Protein AF-A0A534Q5Q9-F1 (afdb_monomer_lite)

Foldseek 3Di:
DDQPPDPLSVQQVVCCVFAVGSLDQPPDDDDPQDPDPDPPPPTDHRDHPVVDDPVPDDDVPDD

Structure (mmCIF, N/CA/C/O backbone):
data_AF-A0A534Q5Q9-F1
#
_entry.id   AF-A0A534Q5Q9-F1
#
loop_
_atom_site.group_PDB
_atom_site.id
_atom_site.type_symbol
_atom_site.label_atom_id
_atom_site.label_alt_id
_atom_site.label_comp_id
_atom_site.label_asym_id
_atom_site.label_entity_id
_atom_site.label_seq_id
_atom_site.pdbx_PDB_ins_code
_atom_site.Cartn_x
_atom_site.Cartn_y
_atom_site.Cartn_z
_atom_site.occupancy
_atom_site.B_iso_or_equiv
_atom_site.auth_seq_id
_atom_site.auth_comp_id
_atom_site.auth_asym_id
_atom_site.auth_atom_id
_atom_site.pdbx_PDB_model_num
ATOM 1 N N . MET A 1 1 ? -10.789 -2.370 22.542 1.00 52.12 1 MET A N 1
ATOM 2 C CA . MET A 1 1 ? -9.673 -2.446 21.572 1.00 52.12 1 MET A CA 1
ATOM 3 C C . MET A 1 1 ? -9.334 -1.026 21.164 1.00 52.12 1 MET A C 1
ATOM 5 O O . MET A 1 1 ? -10.259 -0.270 20.898 1.00 52.12 1 MET A O 1
ATOM 9 N N . LYS A 1 2 ? -8.059 -0.634 21.199 1.00 86.62 2 LYS A N 1
ATOM 10 C CA . LYS A 1 2 ? -7.617 0.673 20.706 1.00 86.62 2 LYS A CA 1
ATOM 11 C C . LYS A 1 2 ? -7.062 0.450 19.305 1.00 86.62 2 LYS A C 1
ATOM 13 O O . LYS A 1 2 ? -6.149 -0.356 19.159 1.00 86.62 2 LYS A O 1
ATOM 18 N N . THR A 1 3 ? -7.649 1.095 18.304 1.00 90.88 3 THR A N 1
ATOM 19 C CA . THR A 1 3 ? -7.086 1.106 16.952 1.00 90.88 3 THR A CA 1
ATOM 20 C C . THR A 1 3 ? -5.718 1.772 17.012 1.00 90.88 3 THR A C 1
ATOM 22 O O . THR A 1 3 ? -5.578 2.829 17.631 1.00 90.88 3 THR A O 1
ATOM 25 N N . ASP A 1 4 ? -4.714 1.134 16.419 1.00 91.44 4 ASP A N 1
ATOM 26 C CA . ASP A 1 4 ? -3.397 1.738 16.278 1.00 91.44 4 ASP A CA 1
ATOM 27 C C . ASP A 1 4 ? -3.475 2.864 15.243 1.00 91.44 4 ASP A C 1
ATOM 29 O O . ASP A 1 4 ? -3.698 2.626 14.059 1.00 91.44 4 ASP A O 1
ATOM 33 N N . THR A 1 5 ? -3.347 4.099 15.720 1.00 93.75 5 THR A N 1
ATOM 34 C CA . THR A 1 5 ? -3.350 5.314 14.897 1.00 93.75 5 THR A CA 1
ATOM 35 C C . THR A 1 5 ? -1.950 5.903 14.741 1.00 93.75 5 THR A C 1
ATOM 37 O O . THR A 1 5 ? -1.823 7.083 14.421 1.00 93.75 5 THR A O 1
ATOM 40 N N . SER A 1 6 ? -0.894 5.132 15.023 1.00 95.81 6 SER A N 1
ATOM 41 C CA . SER A 1 6 ? 0.452 5.491 14.573 1.00 95.81 6 SER A CA 1
ATOM 42 C C . SER A 1 6 ? 0.488 5.591 13.043 1.00 95.81 6 SER A C 1
ATOM 44 O O . SER A 1 6 ? -0.390 5.059 12.363 1.00 95.81 6 SER A O 1
ATOM 46 N N . GLU A 1 7 ? 1.504 6.247 12.483 1.00 95.69 7 GLU A N 1
ATOM 47 C CA . GLU A 1 7 ? 1.673 6.337 11.023 1.00 95.69 7 GLU A CA 1
ATOM 48 C C . GLU A 1 7 ? 1.675 4.946 10.376 1.00 95.69 7 GLU A C 1
ATOM 50 O O . GLU A 1 7 ? 0.960 4.710 9.404 1.00 95.69 7 GLU A O 1
ATOM 55 N N . ARG A 1 8 ? 2.389 3.995 10.993 1.00 92.06 8 ARG A N 1
ATOM 56 C CA . ARG A 1 8 ? 2.436 2.603 10.536 1.00 92.06 8 ARG A CA 1
ATOM 57 C C . ARG A 1 8 ? 1.089 1.894 10.688 1.00 92.06 8 ARG A C 1
ATOM 59 O O . ARG A 1 8 ? 0.685 1.149 9.800 1.00 92.06 8 ARG A O 1
ATOM 66 N N . GLY A 1 9 ? 0.394 2.110 11.803 1.00 93.88 9 GLY A N 1
ATOM 67 C CA . GLY A 1 9 ? -0.930 1.536 12.039 1.00 93.88 9 GLY A CA 1
ATOM 68 C C . GLY A 1 9 ? -1.954 2.016 11.011 1.00 93.88 9 GLY A C 1
ATOM 69 O O . GLY A 1 9 ? -2.686 1.209 10.437 1.00 93.88 9 GLY A O 1
ATOM 70 N N . LEU A 1 10 ? -1.956 3.318 10.715 1.00 95.25 10 LEU A N 1
ATOM 71 C CA . LEU A 1 10 ? -2.841 3.914 9.721 1.00 95.25 10 LEU A CA 1
ATOM 72 C C . LEU A 1 10 ? -2.512 3.444 8.298 1.00 95.25 10 LEU A C 1
ATOM 74 O O . LEU A 1 10 ? -3.430 3.091 7.560 1.00 95.25 10 LEU A O 1
ATOM 78 N N . GLU A 1 11 ? -1.228 3.385 7.932 1.00 93.19 11 GLU A N 1
ATOM 79 C CA . GLU A 1 11 ? -0.766 2.841 6.649 1.00 93.19 11 GLU A CA 1
ATOM 80 C C . GLU A 1 11 ? -1.301 1.421 6.433 1.00 93.19 11 GLU A C 1
ATOM 82 O O . GLU A 1 11 ? -1.994 1.170 5.450 1.00 93.19 11 GLU A O 1
ATOM 87 N N . ARG A 1 12 ? -1.093 0.512 7.395 1.00 92.56 12 ARG A N 1
ATOM 88 C CA . ARG A 1 12 ? -1.553 -0.884 7.287 1.00 92.56 12 ARG A CA 1
ATOM 89 C C . ARG A 1 12 ? -3.067 -0.991 7.132 1.00 92.56 12 ARG A C 1
ATOM 91 O O . ARG A 1 12 ? -3.540 -1.832 6.364 1.00 92.56 12 ARG A O 1
ATOM 98 N N . LEU A 1 13 ? -3.834 -0.157 7.840 1.00 94.38 13 LEU A N 1
ATOM 99 C CA . LEU A 1 13 ? -5.296 -0.117 7.712 1.00 94.38 13 LEU A CA 1
ATOM 100 C C . LEU A 1 13 ? -5.726 0.321 6.310 1.00 94.38 13 LEU A C 1
ATOM 102 O O . LEU A 1 13 ? -6.599 -0.310 5.715 1.00 94.38 13 LEU A O 1
ATOM 106 N N . ILE A 1 14 ? -5.102 1.371 5.777 1.00 92.38 14 ILE A N 1
ATOM 107 C CA . ILE A 1 14 ? -5.378 1.878 4.430 1.00 92.38 14 ILE A CA 1
ATOM 108 C C . ILE A 1 14 ? -4.997 0.830 3.382 1.00 92.38 14 ILE A C 1
ATOM 110 O O . ILE A 1 14 ? -5.818 0.498 2.529 1.00 92.38 14 ILE A O 1
ATOM 114 N N . CYS A 1 15 ? -3.790 0.272 3.467 1.00 91.31 15 CYS A N 1
ATOM 115 C CA . CYS A 1 15 ? -3.303 -0.755 2.553 1.00 91.31 15 CYS A CA 1
ATOM 116 C C . CYS A 1 15 ? -4.241 -1.962 2.535 1.00 91.31 15 CYS A C 1
ATOM 118 O O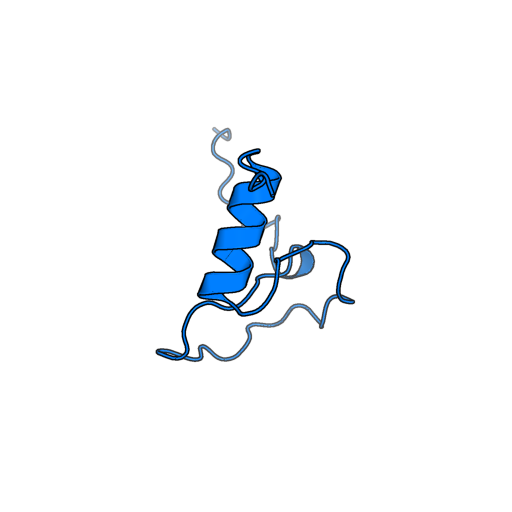 . CYS A 1 15 ? -4.743 -2.327 1.475 1.00 91.31 15 CYS A O 1
ATOM 120 N N . THR A 1 16 ? -4.604 -2.491 3.705 1.00 91.31 16 THR A N 1
ATOM 121 C CA . THR A 1 16 ? -5.527 -3.631 3.795 1.00 91.31 16 THR A CA 1
ATOM 122 C C . THR A 1 16 ? -6.884 -3.313 3.163 1.00 91.31 16 THR A C 1
ATOM 124 O O . THR A 1 16 ? -7.442 -4.149 2.457 1.00 91.31 16 THR A O 1
ATOM 127 N N . ALA A 1 17 ? -7.410 -2.102 3.371 1.00 91.94 17 ALA A N 1
ATOM 128 C CA . ALA A 1 17 ? -8.697 -1.6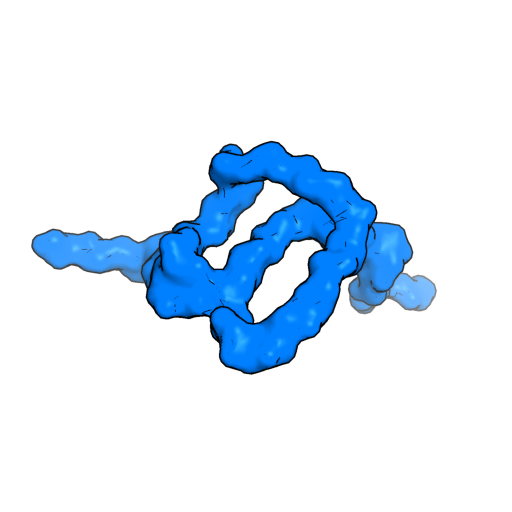93 2.815 1.00 91.94 17 ALA A CA 1
ATOM 129 C C . ALA A 1 17 ? -8.674 -1.512 1.287 1.00 91.94 17 ALA A C 1
ATOM 131 O O . ALA A 1 17 ? -9.678 -1.781 0.629 1.00 91.94 17 ALA A O 1
ATOM 132 N N . LEU A 1 18 ? -7.558 -1.043 0.724 1.00 88.00 18 LEU A N 1
ATOM 133 C CA . LEU A 1 18 ? -7.455 -0.701 -0.698 1.00 88.00 18 LEU A CA 1
ATOM 134 C C . LEU A 1 18 ? -6.911 -1.834 -1.569 1.00 88.00 18 LEU A C 1
ATOM 136 O O . LEU A 1 18 ? -7.257 -1.900 -2.747 1.00 88.00 18 LEU A O 1
ATOM 140 N N . THR A 1 19 ? -6.059 -2.690 -1.007 1.00 86.25 19 THR A N 1
ATOM 141 C CA . THR A 1 19 ? -5.308 -3.711 -1.751 1.00 86.25 19 THR A CA 1
ATOM 142 C C . THR A 1 19 ? -5.571 -5.135 -1.258 1.00 86.25 19 THR A C 1
ATOM 144 O O . THR A 1 19 ? -5.154 -6.094 -1.903 1.00 86.25 19 THR A O 1
ATOM 147 N N . GLY A 1 20 ? -6.232 -5.297 -0.105 1.00 88.06 20 GLY A N 1
ATOM 148 C CA . GLY A 1 20 ? -6.389 -6.590 0.564 1.00 88.06 20 GLY A CA 1
ATOM 149 C C . GLY A 1 20 ? -5.131 -7.087 1.290 1.00 88.06 20 GLY A C 1
ATOM 150 O O . GLY A 1 20 ? -5.164 -8.177 1.856 1.00 88.06 20 GLY A O 1
ATOM 151 N N . SER A 1 21 ? -4.041 -6.308 1.305 1.00 87.25 21 SER A N 1
ATOM 152 C CA . SER A 1 21 ? -2.754 -6.649 1.928 1.00 87.25 21 SER A CA 1
ATOM 153 C C . SER A 1 21 ? -2.214 -5.481 2.767 1.00 87.25 21 SER A C 1
ATOM 155 O O . SER A 1 21 ? -2.419 -4.326 2.397 1.00 87.25 21 SER A O 1
ATOM 157 N N . PRO A 1 22 ? -1.492 -5.731 3.877 1.00 89.62 22 PRO A N 1
ATOM 158 C CA . PRO A 1 22 ? -0.915 -4.668 4.703 1.00 89.62 22 PRO A CA 1
ATOM 159 C C . PRO A 1 22 ? 0.246 -3.901 4.042 1.00 89.62 22 PRO A C 1
ATOM 161 O O . PRO A 1 22 ? 0.717 -2.945 4.649 1.00 89.62 22 PRO A O 1
ATOM 164 N N . CYS A 1 23 ? 0.690 -4.287 2.835 1.00 85.06 23 CYS A N 1
ATOM 165 C CA . CYS A 1 23 ? 1.854 -3.714 2.138 1.00 85.06 23 CYS A CA 1
ATOM 166 C C . CYS A 1 23 ? 3.150 -3.747 2.973 1.00 85.06 23 CYS A C 1
ATOM 168 O O . CYS A 1 23 ? 3.945 -2.809 2.940 1.00 85.06 23 CYS A O 1
ATOM 170 N N . ASP A 1 24 ? 3.370 -4.825 3.731 1.00 84.62 24 ASP A N 1
ATOM 171 C CA . ASP A 1 24 ? 4.615 -4.995 4.480 1.00 84.62 24 ASP A CA 1
ATOM 172 C C . ASP A 1 24 ? 5.784 -5.303 3.520 1.00 84.62 24 ASP A C 1
ATOM 174 O O . ASP A 1 24 ? 5.658 -6.207 2.692 1.00 84.62 24 ASP A O 1
ATOM 178 N N . PRO A 1 25 ? 6.925 -4.596 3.628 1.00 69.44 25 PRO A N 1
ATOM 179 C CA . PRO A 1 25 ? 8.023 -4.688 2.662 1.00 69.44 25 PRO A CA 1
ATOM 180 C C . PRO A 1 25 ? 8.751 -6.042 2.659 1.00 69.44 25 PRO A C 1
ATOM 182 O O . PRO A 1 25 ? 9.339 -6.401 1.649 1.00 69.44 25 PRO A O 1
ATOM 185 N N . ASP A 1 26 ? 8.693 -6.806 3.753 1.00 66.62 26 ASP A N 1
ATOM 186 C CA . ASP A 1 26 ? 9.431 -8.071 3.906 1.00 66.62 26 ASP A CA 1
ATOM 187 C C . ASP A 1 26 ? 8.588 -9.325 3.589 1.00 66.62 26 ASP A C 1
ATOM 189 O O . ASP A 1 26 ? 9.026 -10.448 3.839 1.00 66.62 26 ASP A O 1
ATOM 193 N N . ALA A 1 27 ? 7.344 -9.159 3.122 1.00 59.38 27 ALA A N 1
ATOM 194 C CA . ALA A 1 27 ? 6.381 -10.260 3.066 1.00 59.38 27 ALA A CA 1
ATOM 195 C C . ALA A 1 27 ? 6.547 -11.200 1.858 1.00 59.38 27 ALA A C 1
ATOM 197 O O . ALA A 1 27 ? 6.141 -12.353 1.960 1.00 59.38 27 ALA A O 1
ATOM 198 N N . GLU A 1 28 ? 7.147 -10.762 0.746 1.00 60.00 28 GLU A N 1
ATOM 199 C CA . GLU A 1 28 ? 7.202 -11.557 -0.490 1.00 60.00 28 GLU A CA 1
ATOM 200 C C . GLU A 1 28 ? 8.575 -11.468 -1.185 1.00 60.00 28 GLU A C 1
ATOM 202 O O . GLU A 1 28 ? 9.185 -10.397 -1.208 1.00 60.00 28 GLU A O 1
ATOM 207 N N . PRO A 1 29 ? 9.078 -12.564 -1.788 1.00 55.97 29 PRO A N 1
ATOM 208 C CA . PRO A 1 29 ? 10.243 -12.501 -2.659 1.00 55.97 29 PRO A CA 1
ATOM 209 C C . PRO A 1 29 ? 9.918 -11.655 -3.892 1.00 55.97 29 PRO A C 1
ATOM 211 O O . PRO A 1 29 ? 8.910 -11.886 -4.558 1.00 55.97 29 PRO A O 1
ATOM 214 N N . ALA A 1 30 ? 10.794 -10.709 -4.225 1.00 58.12 30 ALA A N 1
ATOM 215 C CA . ALA A 1 30 ? 10.646 -9.893 -5.420 1.00 58.12 30 ALA A CA 1
ATOM 216 C C . ALA A 1 30 ? 10.551 -10.768 -6.682 1.00 58.12 30 ALA A C 1
ATOM 218 O O . ALA A 1 30 ? 11.521 -11.416 -7.086 1.00 58.12 30 ALA A O 1
ATOM 219 N N . GLU A 1 31 ? 9.381 -10.779 -7.324 1.00 58.16 31 GLU A N 1
ATOM 220 C CA . GLU A 1 31 ? 9.264 -11.246 -8.704 1.00 58.16 31 GLU A CA 1
ATOM 221 C C . GLU A 1 31 ? 10.159 -10.375 -9.602 1.00 58.16 31 GLU A C 1
ATOM 223 O O . GLU A 1 31 ? 10.363 -9.190 -9.330 1.00 58.16 31 GLU A O 1
ATOM 228 N N . SER A 1 32 ? 10.717 -10.967 -10.661 1.00 56.91 32 SER A N 1
ATOM 229 C CA . SER A 1 32 ? 11.646 -10.311 -11.591 1.00 56.91 32 SER A CA 1
ATOM 230 C C . SER A 1 32 ? 11.170 -8.918 -12.014 1.00 56.91 32 SER A C 1
ATOM 232 O O . SER A 1 32 ? 10.004 -8.762 -12.374 1.00 56.91 32 SER A O 1
ATOM 234 N N . VAL A 1 33 ? 12.082 -7.941 -12.032 1.00 57.56 33 VAL A N 1
ATOM 235 C CA . VAL A 1 33 ? 11.820 -6.576 -12.511 1.00 57.56 33 VAL A CA 1
ATOM 236 C C . VAL A 1 33 ? 11.253 -6.639 -13.929 1.00 57.56 33 VAL A C 1
ATOM 238 O O . VAL A 1 33 ? 11.942 -7.020 -14.875 1.00 57.56 33 VAL A O 1
ATOM 241 N N . GLY A 1 34 ? 9.978 -6.300 -14.064 1.00 59.53 34 GLY A N 1
ATOM 242 C CA . GLY A 1 34 ? 9.261 -6.317 -15.327 1.00 59.53 34 GLY A CA 1
ATOM 243 C C . GLY A 1 34 ? 7.976 -5.517 -15.204 1.00 59.53 34 GLY A C 1
ATOM 244 O O . GLY A 1 34 ? 7.327 -5.520 -14.158 1.00 59.53 34 GLY A O 1
ATOM 245 N N . GLU A 1 35 ? 7.605 -4.814 -16.270 1.00 58.72 35 GLU A N 1
ATOM 246 C CA . GLU A 1 35 ? 6.340 -4.092 -16.304 1.00 58.72 35 GLU A CA 1
ATOM 247 C C . GLU A 1 35 ? 5.189 -5.102 -16.277 1.00 58.72 35 GLU A C 1
ATOM 249 O O . GLU A 1 35 ? 4.928 -5.822 -17.245 1.00 58.72 35 GLU A O 1
ATOM 254 N N . ARG A 1 36 ? 4.509 -5.193 -15.130 1.00 64.25 36 ARG A N 1
ATOM 255 C CA . ARG A 1 36 ? 3.282 -5.977 -15.019 1.00 64.25 36 ARG A CA 1
ATOM 256 C C . ARG A 1 36 ? 2.249 -5.358 -15.968 1.00 64.25 36 ARG A C 1
ATOM 258 O O . ARG A 1 36 ? 2.063 -4.142 -15.924 1.00 64.25 36 ARG A O 1
ATOM 265 N N . PRO A 1 37 ? 1.551 -6.150 -16.805 1.00 66.19 37 PRO A N 1
ATOM 266 C CA . PRO A 1 37 ? 0.567 -5.608 -17.733 1.00 66.19 37 PRO A CA 1
ATOM 267 C C . PRO A 1 37 ? -0.440 -4.734 -16.987 1.00 66.19 37 PRO A C 1
ATOM 269 O O . PRO A 1 37 ? -1.065 -5.179 -16.016 1.00 66.19 37 PRO A O 1
ATOM 272 N N . ALA A 1 38 ? -0.574 -3.485 -17.444 1.00 63.25 38 ALA A N 1
ATOM 273 C CA . ALA A 1 38 ? -1.455 -2.503 -16.836 1.00 63.25 38 ALA A CA 1
ATOM 274 C C . ALA A 1 38 ? -2.875 -3.071 -16.785 1.00 63.25 38 ALA A C 1
ATOM 276 O O . ALA A 1 38 ? -3.548 -3.230 -17.802 1.00 63.25 38 ALA A O 1
ATOM 277 N N . THR A 1 39 ? -3.322 -3.419 -15.583 1.00 64.75 39 THR A N 1
ATOM 278 C CA . THR A 1 39 ? -4.679 -3.903 -15.362 1.00 64.75 39 THR A CA 1
ATOM 279 C C . THR A 1 39 ? -5.515 -2.681 -14.996 1.00 64.75 39 THR A C 1
ATOM 281 O O . THR A 1 39 ? -5.662 -2.315 -13.835 1.00 64.75 39 THR A O 1
ATOM 284 N N . TYR A 1 40 ? -5.977 -1.947 -16.005 1.00 63.47 40 TYR A N 1
ATOM 285 C CA . TYR A 1 40 ? -6.791 -0.750 -15.790 1.00 63.47 40 TYR A CA 1
ATOM 286 C C . TYR A 1 40 ? -8.158 -1.144 -15.206 1.00 63.47 40 TYR A C 1
ATOM 288 O O . TYR A 1 40 ? -8.848 -2.003 -15.750 1.00 63.47 40 TYR A O 1
ATOM 296 N N . GLY A 1 41 ? -8.551 -0.512 -14.095 1.00 65.06 41 GLY A N 1
ATOM 297 C CA . GLY A 1 41 ? -9.876 -0.679 -13.480 1.00 65.06 41 GLY A CA 1
ATOM 298 C C . GLY A 1 41 ? -10.007 -1.757 -12.395 1.00 65.06 41 GLY A C 1
ATOM 299 O O . GLY A 1 41 ? -11.118 -1.962 -11.917 1.00 65.06 41 GLY A O 1
ATOM 300 N N . VAL A 1 42 ? -8.923 -2.420 -11.970 1.00 67.00 42 VAL A N 1
ATOM 301 C CA . VAL A 1 42 ? -8.987 -3.512 -10.965 1.00 67.00 42 VAL A CA 1
ATOM 302 C C . VAL A 1 42 ? -8.672 -3.095 -9.519 1.00 67.00 42 VAL A C 1
ATOM 304 O O . VAL A 1 42 ? -8.555 -3.953 -8.650 1.00 67.00 42 VAL A O 1
ATOM 307 N N . GLY A 1 43 ? -8.579 -1.793 -9.233 1.00 74.56 43 GLY A N 1
ATOM 308 C CA . GLY A 1 43 ? -8.264 -1.274 -7.894 1.00 74.56 43 GLY A CA 1
ATOM 309 C C . GLY A 1 43 ? -6.766 -1.056 -7.658 1.00 74.56 43 GLY A C 1
ATOM 310 O O . GLY A 1 43 ? -5.991 -0.958 -8.609 1.00 74.56 43 GLY A O 1
ATOM 311 N N . TRP A 1 44 ? -6.374 -0.919 -6.389 1.00 79.81 44 TRP A N 1
ATOM 312 C CA . TRP A 1 44 ? -4.985 -0.684 -5.986 1.00 79.81 44 TRP A CA 1
ATOM 313 C C . TRP A 1 44 ? -4.274 -2.012 -5.721 1.00 79.81 44 TRP A C 1
ATOM 315 O O . TRP A 1 44 ? -4.837 -2.911 -5.101 1.00 79.81 44 TRP A O 1
ATOM 325 N N . ILE A 1 45 ? -3.024 -2.127 -6.165 1.00 80.56 45 ILE A N 1
ATOM 326 C CA . ILE A 1 45 ? -2.179 -3.310 -5.958 1.00 80.56 45 ILE A CA 1
ATOM 327 C C . ILE A 1 45 ? -0.965 -2.875 -5.123 1.00 80.56 45 ILE A C 1
ATOM 329 O O . ILE A 1 45 ? -0.454 -1.777 -5.365 1.00 80.56 45 ILE A O 1
ATOM 333 N N . PRO A 1 46 ? -0.491 -3.682 -4.153 1.00 78.94 46 PRO A N 1
ATOM 334 C CA . PRO A 1 46 ? 0.751 -3.395 -3.441 1.00 78.94 46 PRO A CA 1
ATOM 335 C C . PRO A 1 46 ? 1.921 -3.324 -4.426 1.00 78.94 46 PRO A C 1
ATOM 337 O O . PRO A 1 46 ? 2.075 -4.209 -5.267 1.00 78.94 46 PRO A O 1
ATOM 340 N N . GLY A 1 47 ? 2.734 -2.274 -4.329 1.00 77.25 47 GLY A N 1
ATOM 341 C CA . GLY A 1 47 ? 4.001 -2.196 -5.055 1.00 77.25 47 GLY A CA 1
ATOM 342 C C . GLY A 1 47 ? 5.117 -2.920 -4.303 1.00 77.25 47 GLY A C 1
ATOM 343 O O . GLY A 1 47 ? 5.037 -3.079 -3.086 1.00 77.25 47 GLY A O 1
ATOM 344 N N . THR A 1 48 ? 6.171 -3.310 -5.018 1.00 76.75 48 THR A N 1
ATOM 345 C CA . THR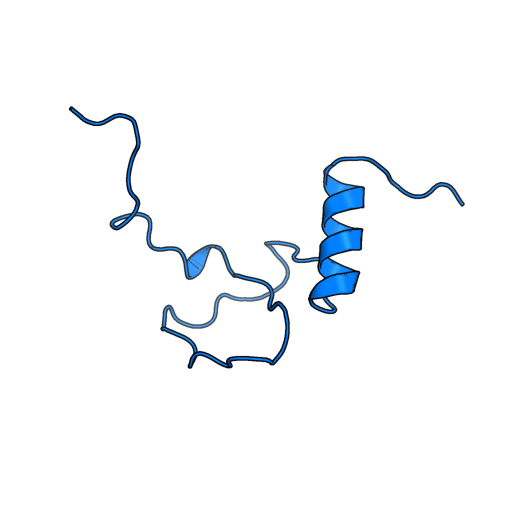 A 1 48 ? 7.404 -3.860 -4.439 1.00 76.75 48 THR A CA 1
ATOM 346 C C . THR A 1 48 ? 8.562 -2.874 -4.652 1.00 76.75 48 THR A C 1
ATOM 348 O O . THR A 1 48 ? 8.700 -2.310 -5.745 1.00 76.75 48 THR A O 1
ATOM 351 N N . PRO A 1 49 ? 9.399 -2.611 -3.631 1.00 76.44 49 PRO A N 1
ATOM 352 C CA . PRO A 1 49 ? 10.530 -1.691 -3.760 1.00 76.44 49 PRO A CA 1
ATOM 353 C C . PRO A 1 49 ? 11.536 -2.100 -4.841 1.00 76.44 49 PRO A C 1
ATOM 355 O O . PRO A 1 49 ? 12.181 -1.244 -5.436 1.00 76.44 49 PRO A O 1
ATOM 358 N N . GLU A 1 50 ? 11.670 -3.394 -5.121 1.00 76.31 50 GLU A N 1
ATOM 359 C CA . GLU A 1 50 ? 12.619 -3.931 -6.098 1.00 76.31 50 GLU A CA 1
ATOM 360 C C . GLU A 1 50 ? 12.208 -3.630 -7.541 1.00 76.31 50 GLU A C 1
ATOM 362 O O . GLU A 1 50 ? 13.058 -3.614 -8.427 1.00 76.31 50 GLU A O 1
ATOM 367 N N . HIS A 1 51 ? 10.921 -3.360 -7.791 1.00 76.75 51 HIS A N 1
ATOM 368 C CA . HIS A 1 51 ? 10.443 -2.899 -9.100 1.00 76.75 51 HIS A CA 1
ATOM 369 C C . HIS A 1 51 ? 10.743 -1.415 -9.344 1.00 76.75 51 HIS A C 1
ATOM 371 O O . HIS A 1 51 ? 10.560 -0.930 -10.459 1.00 76.75 51 HIS A O 1
ATOM 377 N N . TYR A 1 52 ? 11.212 -0.687 -8.328 1.00 76.12 52 TYR A N 1
ATOM 378 C CA . TYR A 1 52 ? 11.559 0.723 -8.440 1.00 76.12 52 TYR A CA 1
ATOM 379 C C . TYR A 1 52 ? 13.022 0.908 -8.860 1.00 76.12 52 TYR A C 1
ATOM 381 O O . TYR A 1 52 ? 13.945 0.800 -8.048 1.00 76.12 52 TYR A O 1
ATOM 389 N N . ASP A 1 53 ? 13.240 1.236 -10.135 1.00 80.75 53 ASP A N 1
ATOM 390 C CA . ASP A 1 53 ? 14.577 1.528 -10.649 1.00 80.75 53 ASP A CA 1
ATOM 391 C C . ASP A 1 53 ? 15.049 2.933 -10.231 1.00 80.75 53 ASP A C 1
ATOM 393 O O . ASP A 1 53 ? 14.546 3.971 -10.679 1.00 80.75 53 ASP A O 1
ATOM 397 N N . ARG A 1 54 ? 16.060 2.958 -9.358 1.00 80.94 54 ARG A N 1
ATOM 398 C CA . ARG A 1 54 ? 16.633 4.192 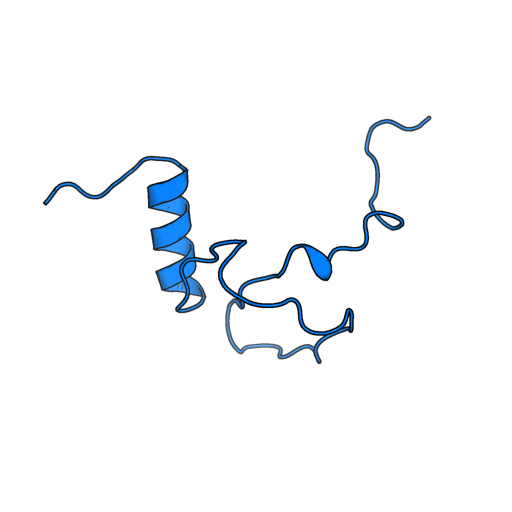-8.815 1.00 80.94 54 ARG A CA 1
ATOM 399 C C . ARG A 1 54 ? 17.448 4.988 -9.830 1.00 80.94 54 ARG A C 1
ATOM 401 O O . 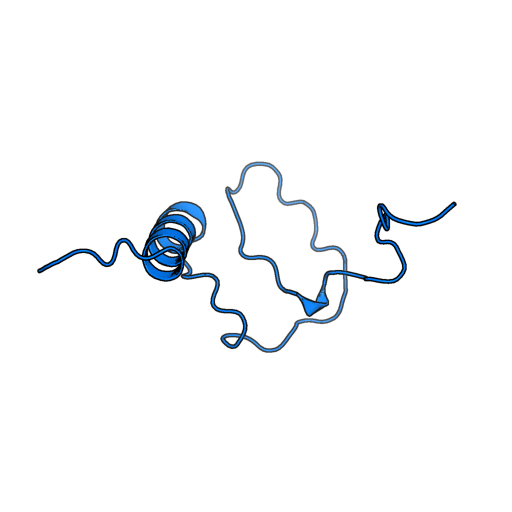ARG A 1 54 ? 17.619 6.188 -9.628 1.00 80.94 54 ARG A O 1
ATOM 408 N N . GLU A 1 55 ? 17.942 4.352 -10.889 1.00 81.75 55 GLU A N 1
ATOM 409 C CA . GLU A 1 55 ? 18.747 5.004 -11.927 1.00 81.75 55 GLU A CA 1
ATOM 410 C C . GLU A 1 55 ? 17.913 6.002 -12.743 1.00 81.75 55 GLU A C 1
ATOM 412 O O . GLU A 1 55 ? 18.407 7.059 -13.130 1.00 81.75 55 GLU A O 1
ATOM 417 N N . TYR A 1 56 ? 16.619 5.723 -12.908 1.00 80.44 56 TYR A N 1
ATOM 418 C CA . TYR A 1 56 ? 15.678 6.570 -13.650 1.00 80.44 56 TYR A CA 1
ATOM 419 C C . TYR A 1 56 ? 14.890 7.539 -12.760 1.00 80.44 56 TYR A C 1
ATOM 421 O O . TYR A 1 56 ? 13.961 8.210 -13.216 1.00 80.44 56 TYR A O 1
ATOM 429 N N . CYS A 1 57 ? 15.246 7.640 -11.481 1.00 80.56 57 CYS A N 1
ATOM 430 C CA . CYS A 1 57 ? 14.590 8.559 -10.564 1.00 80.56 57 CYS A CA 1
ATOM 431 C C . CYS A 1 57 ? 14.977 10.007 -10.846 1.00 80.56 57 CYS A C 1
ATOM 433 O O . CYS A 1 57 ? 16.156 10.360 -10.891 1.00 80.56 57 CYS A O 1
ATOM 435 N N . VAL A 1 58 ? 13.974 10.882 -10.914 1.00 80.56 58 VAL A N 1
ATOM 436 C CA . VAL A 1 58 ? 14.209 12.326 -10.892 1.00 80.56 58 VAL A CA 1
ATOM 437 C C . VAL A 1 58 ? 14.744 12.695 -9.512 1.00 80.56 58 VAL A C 1
ATOM 439 O O . VAL A 1 58 ? 14.016 12.656 -8.521 1.00 80.56 58 VAL A O 1
ATOM 442 N N . ASN A 1 59 ? 16.029 13.033 -9.439 1.00 75.75 59 ASN A N 1
ATOM 443 C CA . ASN A 1 59 ? 16.668 13.446 -8.199 1.00 75.75 59 ASN A CA 1
ATOM 444 C C . ASN A 1 59 ? 16.512 14.974 -8.043 1.00 75.75 59 ASN A C 1
ATOM 446 O O . ASN A 1 59 ? 17.078 15.717 -8.846 1.00 75.75 59 ASN A O 1
ATOM 450 N N . PRO A 1 60 ? 15.762 15.487 -7.049 1.00 64.81 60 PRO A N 1
ATOM 451 C CA . PRO A 1 60 ? 15.403 16.909 -6.967 1.00 64.81 60 PRO A CA 1
ATOM 452 C C . PRO A 1 60 ? 16.553 17.850 -6.544 1.00 64.81 60 PRO A C 1
ATOM 454 O O . PRO A 1 60 ? 16.303 19.015 -6.247 1.00 64.81 60 PRO A O 1
ATOM 457 N N . GLY A 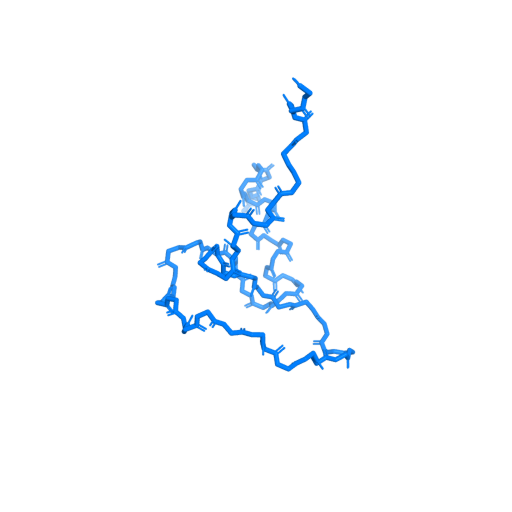1 61 ? 17.804 17.374 -6.501 1.00 69.06 61 GLY A N 1
ATOM 458 C CA . GLY A 1 61 ? 18.968 18.114 -5.991 1.00 69.06 61 GLY A CA 1
ATOM 459 C C . GLY A 1 61 ? 20.144 18.287 -6.961 1.00 69.06 61 GLY A C 1
ATOM 460 O O . GLY A 1 61 ? 21.235 18.593 -6.495 1.00 69.06 61 GLY A O 1
ATOM 461 N N . GLY A 1 62 ? 19.968 18.062 -8.267 1.00 63.78 62 GLY A N 1
ATOM 462 C CA . GLY A 1 62 ? 21.053 18.157 -9.253 1.00 63.78 62 GLY A CA 1
ATOM 463 C C . GLY A 1 62 ? 20.893 19.316 -10.240 1.00 63.78 62 GLY A C 1
ATOM 464 O O . GLY A 1 62 ? 20.218 19.158 -11.256 1.00 63.78 62 GLY A O 1
ATOM 465 N N . GLN A 1 63 ? 21.551 20.442 -9.955 1.00 49.88 63 GLN A N 1
ATOM 466 C CA . GLN A 1 63 ? 22.236 21.265 -10.961 1.00 49.88 63 GLN A CA 1
ATOM 467 C C . GLN A 1 63 ? 23.735 21.172 -10.696 1.00 49.88 63 GLN A C 1
ATOM 469 O O . GLN A 1 63 ? 24.104 21.177 -9.499 1.00 49.88 63 GLN A O 1
#

pLDDT: mean 76.82, std 13.19, range [49.88, 95.81]

Secondary structure (DSSP, 8-state):
-----SHHHHHHHHHHHHHSS---TTSS----S------TTS------GGG--GGG---TT--

Radius of gyration: 15.23 Å; chains: 1; bounding box: 32×34×39 Å

Sequence (63 aa):
MKTDTSERGLERLICTALTGSPCDPDAEPAESVGERPATYGVGWIPGTPEHYDREYCVNPGGQ